Protein AF-A0AAD4NYD2-F1 (afdb_monomer)

Sequence (117 aa):
MKQFDLHVLSSYFIKVLIEKKYALPYRVLDALVAHFMKFYDDSRVMHVIWHQTLLAFAQRYKNELTKEDKADLNTLVERQRHALITPEILRELNNSRNRGEKDDDSMSIYILSSSPL

Mean predicted aligned error: 12.53 Å

Organism: Perilla frutescens var. hirtella (NCBI:txid608512)

Foldseek 3Di:
DPDPVVVVVVVVVVCVVVVDPDDPPVVVVVVVLVVLLVCQPPPDQDDPVNLVVLLVCLQVCLQVAAPVSLVSVLSSCVSNDDPPRSVSSNVSNVPYHHPPPDPPPDDPVPPPDDDDD

Structure (mmCIF, N/CA/C/O backbone):
data_AF-A0AAD4NYD2-F1
#
_entry.id   AF-A0AAD4NYD2-F1
#
loop_
_atom_site.group_PDB
_atom_site.id
_atom_site.type_symbol
_atom_site.label_atom_id
_atom_site.label_alt_id
_atom_site.label_comp_id
_atom_site.label_asym_id
_atom_site.label_entity_id
_atom_site.label_seq_id
_atom_site.pdbx_PDB_ins_code
_atom_site.Cartn_x
_atom_site.Cartn_y
_atom_site.Cartn_z
_atom_site.occupancy
_atom_site.B_iso_or_equiv
_atom_site.auth_seq_id
_atom_site.auth_comp_id
_atom_site.auth_asym_id
_atom_site.auth_atom_id
_atom_site.pdbx_PDB_model_num
ATOM 1 N N . MET A 1 1 ? 15.171 9.624 -22.694 1.00 44.81 1 MET A N 1
ATOM 2 C CA . MET A 1 1 ? 13.737 9.774 -23.029 1.00 44.81 1 MET A CA 1
ATOM 3 C C . MET A 1 1 ? 12.967 8.592 -22.437 1.00 44.81 1 MET A C 1
ATOM 5 O O . MET A 1 1 ? 12.866 7.577 -23.106 1.00 44.81 1 ME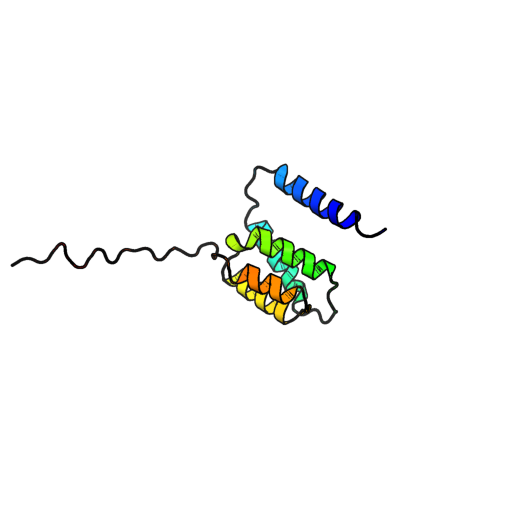T A O 1
ATOM 9 N N . LYS A 1 2 ? 12.595 8.670 -21.143 1.00 43.38 2 LYS A N 1
ATOM 10 C CA . LYS A 1 2 ? 11.709 7.737 -20.382 1.00 43.38 2 LYS A CA 1
ATOM 11 C C . LYS A 1 2 ? 11.602 8.078 -18.871 1.00 43.38 2 LYS A C 1
ATOM 13 O O . LYS A 1 2 ? 11.169 7.251 -18.084 1.00 43.38 2 LYS A O 1
ATOM 18 N N . GLN A 1 3 ? 12.008 9.285 -18.454 1.00 41.56 3 GLN A N 1
ATOM 19 C CA . GLN A 1 3 ? 12.011 9.709 -17.040 1.00 41.56 3 GLN A CA 1
ATOM 20 C C . GLN A 1 3 ? 10.943 10.782 -16.732 1.00 41.56 3 GLN A C 1
ATOM 22 O O . GLN A 1 3 ? 10.714 11.092 -15.570 1.00 41.56 3 GLN A O 1
ATOM 27 N N . PHE A 1 4 ? 10.289 11.360 -17.748 1.00 42.28 4 PHE A N 1
ATOM 28 C CA . PHE A 1 4 ? 9.450 12.557 -17.582 1.00 42.28 4 PHE A CA 1
ATOM 29 C C . PHE A 1 4 ? 7.954 12.267 -17.351 1.00 42.28 4 PHE A C 1
ATOM 31 O O . PHE A 1 4 ? 7.267 13.099 -16.768 1.00 42.28 4 PHE A O 1
ATOM 38 N N . ASP A 1 5 ? 7.450 11.081 -17.711 1.00 44.59 5 ASP A N 1
ATOM 39 C CA . ASP A 1 5 ? 6.007 10.782 -17.644 1.00 44.59 5 ASP A CA 1
ATOM 40 C C . ASP A 1 5 ? 5.524 10.251 -16.281 1.00 44.59 5 ASP A C 1
ATOM 42 O O . ASP A 1 5 ? 4.365 10.452 -15.915 1.00 44.59 5 ASP A O 1
ATOM 46 N N . LEU A 1 6 ? 6.405 9.658 -15.460 1.00 48.31 6 LEU A N 1
ATOM 47 C CA . LEU A 1 6 ? 6.054 9.251 -14.085 1.00 48.31 6 LEU A CA 1
ATOM 48 C C . LEU A 1 6 ? 5.801 10.469 -13.172 1.00 48.31 6 LEU A C 1
ATOM 50 O O . LEU A 1 6 ? 5.100 10.368 -12.167 1.00 48.31 6 LEU A O 1
ATOM 54 N N . HIS A 1 7 ? 6.329 11.638 -13.551 1.00 49.69 7 HIS A N 1
ATOM 55 C CA . HIS A 1 7 ? 6.111 12.901 -12.850 1.00 49.69 7 HIS A CA 1
ATOM 56 C C . HIS A 1 7 ? 4.702 13.468 -13.099 1.00 49.69 7 HIS A C 1
ATOM 58 O O . HIS A 1 7 ? 4.204 14.235 -12.279 1.00 49.69 7 HIS A O 1
ATOM 64 N N . VAL A 1 8 ? 4.028 13.068 -14.189 1.00 48.62 8 VAL A N 1
ATOM 65 C CA . VAL A 1 8 ? 2.702 13.583 -14.575 1.00 48.62 8 VAL A CA 1
ATOM 66 C C . VAL A 1 8 ? 1.583 12.899 -13.791 1.00 48.62 8 VAL A C 1
ATOM 68 O O . VAL A 1 8 ? 0.696 13.590 -13.309 1.00 48.62 8 VAL A O 1
ATOM 71 N N . LEU A 1 9 ? 1.647 11.581 -13.558 1.00 51.81 9 LEU A N 1
ATOM 72 C CA . LEU A 1 9 ? 0.705 10.889 -12.658 1.00 51.81 9 LEU A CA 1
ATOM 73 C C . LEU A 1 9 ? 0.943 11.260 -11.190 1.00 51.81 9 LEU A C 1
ATOM 75 O O . LEU A 1 9 ? -0.015 11.468 -10.448 1.00 51.81 9 LEU A O 1
ATOM 79 N N . SER A 1 10 ? 2.212 11.432 -10.802 1.00 54.06 10 SER A N 1
ATOM 80 C CA . SER A 1 10 ? 2.585 11.968 -9.490 1.00 54.06 10 SER A CA 1
ATOM 81 C C . SER A 1 10 ? 2.030 13.389 -9.307 1.00 54.06 10 SER A C 1
ATOM 83 O O . SER A 1 10 ? 1.395 13.682 -8.302 1.00 54.06 10 SER A O 1
ATOM 85 N N . SER A 1 11 ? 2.133 14.250 -10.326 1.00 49.69 11 SER A N 1
ATOM 86 C CA . SER A 1 11 ? 1.575 15.609 -10.316 1.00 49.69 11 SER A CA 1
ATOM 87 C C . SER A 1 11 ? 0.043 15.648 -10.391 1.00 49.69 11 SER A C 1
ATOM 89 O O . SER A 1 11 ? -0.556 16.475 -9.713 1.00 49.69 11 SER A O 1
ATOM 91 N N . TYR A 1 12 ? -0.613 14.755 -11.140 1.00 54.94 12 TYR A N 1
ATOM 92 C CA . TYR A 1 12 ? -2.076 14.713 -11.265 1.00 54.94 12 TYR A CA 1
ATOM 93 C C . TYR A 1 12 ? -2.737 14.181 -9.985 1.00 54.94 12 TYR A C 1
ATOM 95 O O . TYR A 1 12 ? -3.720 14.749 -9.517 1.00 54.94 12 TYR A O 1
ATOM 103 N N . PHE A 1 13 ? -2.149 13.158 -9.354 1.00 57.22 13 PHE A N 1
ATOM 104 C CA . PHE A 1 13 ? -2.590 12.649 -8.053 1.00 57.22 13 PHE A CA 1
ATOM 105 C C . PHE A 1 13 ? -2.321 13.668 -6.937 1.00 57.22 13 PHE A C 1
ATOM 107 O O . PHE A 1 13 ? -3.215 13.957 -6.148 1.00 57.22 13 PHE A O 1
ATOM 114 N N . ILE A 1 14 ? -1.145 14.310 -6.918 1.00 54.75 14 ILE A N 1
ATOM 115 C CA . ILE A 1 14 ? -0.832 15.397 -5.974 1.00 54.75 14 ILE A CA 1
ATOM 116 C C . ILE A 1 14 ? -1.754 16.607 -6.189 1.00 54.75 14 ILE A C 1
ATOM 118 O O . ILE A 1 14 ? -2.188 17.201 -5.210 1.00 54.75 14 ILE A O 1
ATOM 122 N N . LYS A 1 15 ? -2.129 16.949 -7.429 1.00 49.84 15 LYS A N 1
ATOM 123 C CA . LYS A 1 15 ? -3.101 18.015 -7.720 1.00 49.84 15 LYS A CA 1
ATOM 124 C C . LYS A 1 15 ? -4.492 17.680 -7.170 1.00 49.84 15 LYS A C 1
ATOM 126 O O . LYS A 1 15 ? -5.080 18.522 -6.505 1.00 49.84 15 LYS A O 1
ATOM 131 N N . VAL A 1 16 ? -4.969 16.444 -7.335 1.00 53.94 16 VAL A N 1
ATOM 132 C CA . VAL A 1 16 ? -6.239 15.969 -6.743 1.00 53.94 16 VAL A CA 1
ATOM 133 C C . VAL A 1 16 ? -6.189 15.959 -5.206 1.00 53.94 16 VAL A C 1
ATOM 135 O O . VAL A 1 16 ? -7.171 16.317 -4.555 1.00 53.94 16 VAL A O 1
ATOM 138 N N . LEU A 1 17 ? -5.043 15.596 -4.620 1.00 53.28 17 LEU A N 1
ATOM 139 C CA . LEU A 1 17 ? -4.814 15.592 -3.170 1.00 53.28 17 LEU A CA 1
ATOM 140 C C . LEU A 1 17 ? -4.656 16.995 -2.565 1.00 53.28 17 LEU A C 1
ATOM 142 O O . LEU A 1 17 ? -5.044 17.202 -1.419 1.00 53.28 17 LEU A O 1
ATOM 146 N N . ILE A 1 18 ? -4.083 17.949 -3.303 1.00 49.25 18 ILE A N 1
ATOM 147 C CA . ILE A 1 18 ? -3.876 19.334 -2.853 1.00 49.25 18 ILE A CA 1
ATOM 148 C C . ILE A 1 18 ? -5.133 20.191 -3.080 1.00 49.25 18 ILE A C 1
ATOM 150 O O . ILE A 1 18 ? -5.448 21.028 -2.236 1.00 49.25 18 ILE A O 1
ATOM 154 N N . GLU A 1 19 ? -5.898 19.975 -4.157 1.00 51.75 19 GLU A N 1
ATOM 155 C CA . GLU A 1 19 ? -7.142 20.719 -4.435 1.00 51.75 19 GLU A CA 1
ATOM 156 C C . GLU A 1 19 ? -8.289 20.367 -3.471 1.00 51.75 19 GLU A C 1
ATOM 158 O O . GLU A 1 19 ? -9.243 21.134 -3.319 1.00 51.75 19 GLU A O 1
ATOM 163 N N . LYS A 1 20 ? -8.203 19.237 -2.761 1.00 47.50 20 LYS A N 1
ATOM 164 C CA . LYS A 1 20 ? -9.195 18.824 -1.766 1.00 47.50 20 LYS A CA 1
ATOM 165 C C . LYS A 1 20 ? -8.628 18.964 -0.354 1.00 47.50 20 LYS A C 1
ATOM 167 O O . LYS A 1 20 ? -8.136 18.005 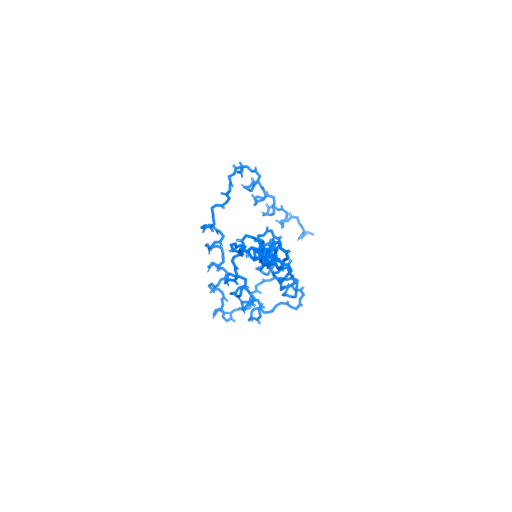0.228 1.00 47.50 20 LYS A O 1
ATOM 172 N N . LYS A 1 21 ? -8.851 20.123 0.275 1.00 44.25 21 LYS A N 1
ATOM 173 C CA . LYS A 1 21 ? -9.009 20.235 1.742 1.00 44.25 21 LYS A CA 1
ATOM 174 C C . LYS A 1 21 ? -10.233 19.428 2.230 1.00 44.25 21 LYS A C 1
ATOM 176 O O . LYS A 1 21 ? -11.145 19.971 2.843 1.00 44.25 21 LYS A O 1
ATOM 181 N N . TYR A 1 22 ? -10.283 18.135 1.940 1.00 49.09 22 TYR A N 1
ATOM 182 C CA . TYR A 1 22 ? -11.294 17.222 2.444 1.00 49.09 22 TYR A CA 1
ATOM 183 C C . TYR A 1 22 ? -10.582 15.939 2.826 1.00 49.09 22 TYR A C 1
ATOM 185 O O . TYR A 1 22 ? -9.862 15.368 2.010 1.00 49.09 22 TYR A O 1
ATOM 193 N N . ALA A 1 23 ? -10.775 15.512 4.073 1.00 52.06 23 ALA A N 1
ATOM 194 C CA . ALA A 1 23 ? -10.443 14.171 4.517 1.00 52.06 23 ALA A CA 1
ATOM 195 C C . ALA A 1 23 ? -10.882 13.182 3.429 1.00 52.06 23 ALA A C 1
ATOM 197 O O . ALA A 1 23 ? -12.079 13.083 3.147 1.00 52.06 23 ALA A O 1
ATOM 198 N N . LEU A 1 24 ? -9.924 12.520 2.769 1.00 55.59 24 LEU A N 1
ATOM 199 C CA . LEU A 1 24 ? -10.233 11.396 1.893 1.00 55.59 24 LEU A CA 1
ATOM 200 C C . LEU A 1 24 ? -11.085 10.441 2.729 1.00 55.59 24 LEU A C 1
ATOM 202 O O . LEU A 1 24 ? -1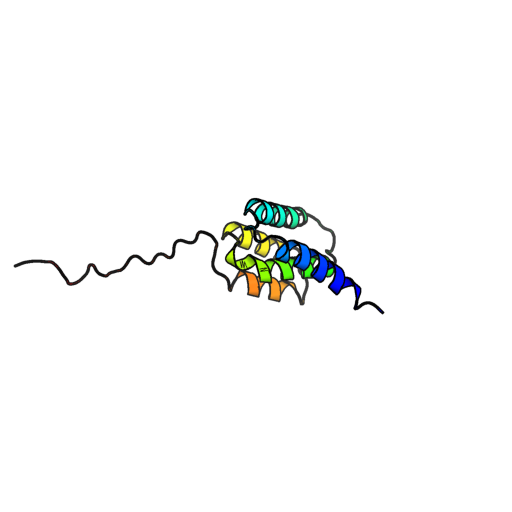0.607 9.980 3.768 1.00 55.59 24 LEU A O 1
ATOM 206 N N . PRO A 1 25 ? -12.352 10.197 2.355 1.00 67.25 25 PRO A N 1
ATOM 207 C CA . PRO A 1 25 ? -13.196 9.314 3.134 1.00 67.25 25 PRO A CA 1
ATOM 208 C C . PRO A 1 25 ? -12.503 7.960 3.212 1.00 67.25 25 PRO A C 1
ATOM 210 O O . PRO A 1 25 ? -12.049 7.471 2.179 1.00 67.25 25 PRO A O 1
ATOM 213 N N . TYR A 1 26 ? -12.450 7.345 4.394 1.00 71.56 26 TYR A N 1
ATOM 214 C CA . TYR A 1 26 ? -11.834 6.025 4.582 1.00 71.56 26 TYR A CA 1
ATOM 215 C C . TYR A 1 26 ? -12.299 5.001 3.534 1.00 71.56 26 TYR A C 1
ATOM 217 O O . TYR A 1 26 ? -11.494 4.241 3.022 1.00 71.56 26 TYR A O 1
ATOM 225 N N . ARG A 1 27 ? -13.542 5.142 3.055 1.00 72.00 27 ARG A N 1
ATOM 226 C CA . ARG A 1 27 ? -14.111 4.394 1.922 1.00 72.00 27 ARG A CA 1
ATOM 227 C C . ARG A 1 27 ? -13.232 4.343 0.665 1.00 72.00 27 ARG A C 1
ATOM 229 O O . ARG A 1 27 ? -13.286 3.365 -0.069 1.00 72.00 27 ARG A O 1
ATOM 236 N N . VAL A 1 28 ? -12.476 5.400 0.367 1.00 78.44 28 VAL A N 1
ATOM 237 C CA . VAL A 1 28 ? -11.566 5.442 -0.788 1.00 78.44 28 VAL A CA 1
ATOM 238 C C . VAL A 1 28 ? -10.313 4.613 -0.514 1.00 78.44 28 VAL A C 1
ATOM 240 O O . VAL A 1 28 ? -9.853 3.917 -1.413 1.00 78.44 28 VAL A O 1
ATOM 243 N N . LEU A 1 29 ? -9.782 4.649 0.712 1.00 80.94 29 LEU A N 1
ATOM 244 C CA . LEU A 1 29 ? -8.664 3.794 1.116 1.00 80.94 29 LEU A CA 1
ATOM 245 C C . LEU A 1 29 ? -9.081 2.325 1.098 1.00 80.94 29 LEU A C 1
ATOM 247 O O . LEU A 1 29 ? -8.399 1.526 0.465 1.00 80.94 29 LEU A O 1
ATOM 251 N N . ASP A 1 30 ? -10.246 2.008 1.663 1.00 82.69 30 ASP A N 1
ATOM 252 C CA . ASP A 1 30 ? -10.811 0.656 1.662 1.00 82.69 30 ASP A CA 1
ATOM 253 C C . ASP A 1 30 ? -10.972 0.136 0.218 1.00 82.69 30 ASP A C 1
ATOM 255 O O . ASP A 1 30 ? -10.583 -0.985 -0.110 1.00 82.69 30 ASP A O 1
ATOM 259 N N . ALA A 1 31 ? -11.476 0.978 -0.695 1.00 83.06 31 ALA A N 1
ATOM 260 C CA . ALA A 1 31 ? -11.612 0.630 -2.110 1.00 83.06 31 ALA A CA 1
ATOM 261 C C . ALA A 1 31 ? -10.261 0.408 -2.813 1.00 83.06 31 ALA A C 1
ATOM 263 O O . ALA A 1 31 ? -10.170 -0.440 -3.704 1.00 83.06 31 ALA A O 1
ATOM 264 N N . LEU A 1 32 ? -9.216 1.149 -2.432 1.00 83.56 32 LEU A N 1
ATOM 265 C CA . LEU A 1 32 ? -7.864 0.969 -2.965 1.00 83.56 32 LEU A CA 1
ATOM 266 C C . LEU A 1 32 ? -7.223 -0.322 -2.448 1.00 83.56 32 LEU A C 1
ATOM 268 O O . LEU A 1 32 ? -6.665 -1.069 -3.249 1.00 83.56 32 LEU A O 1
ATOM 272 N N . VAL A 1 33 ? -7.351 -0.632 -1.154 1.00 88.31 33 VAL A N 1
ATOM 273 C CA . VAL A 1 33 ? -6.884 -1.909 -0.584 1.00 88.31 33 VAL A CA 1
ATOM 274 C C . VAL A 1 33 ? -7.597 -3.073 -1.270 1.00 88.31 33 VAL A C 1
ATOM 276 O O . VAL A 1 33 ? -6.941 -3.968 -1.804 1.00 88.31 33 VAL A O 1
ATOM 279 N N . ALA A 1 34 ? -8.926 -3.004 -1.392 1.00 86.31 34 ALA A N 1
ATOM 280 C CA . ALA A 1 34 ? -9.712 -4.000 -2.116 1.00 86.31 34 ALA A CA 1
ATOM 281 C C . ALA A 1 34 ? -9.298 -4.118 -3.593 1.00 86.31 34 ALA A C 1
ATOM 283 O O . ALA A 1 34 ? -9.313 -5.211 -4.160 1.00 86.31 34 ALA A O 1
ATOM 284 N N . HIS A 1 35 ? -8.915 -3.013 -4.241 1.00 87.88 35 HIS A N 1
ATOM 285 C CA . HIS A 1 35 ? -8.396 -3.041 -5.607 1.00 87.88 35 HIS A CA 1
ATOM 286 C C . HIS A 1 35 ? -7.069 -3.800 -5.698 1.00 87.88 35 HIS A C 1
ATOM 288 O O . HIS A 1 35 ? -6.925 -4.641 -6.582 1.00 87.88 35 HIS A O 1
ATOM 294 N N . PHE A 1 36 ? -6.128 -3.552 -4.784 1.00 87.62 36 PHE A N 1
ATOM 295 C CA . PHE A 1 36 ? -4.864 -4.286 -4.739 1.00 87.62 36 PHE A CA 1
ATOM 296 C C . PHE A 1 36 ? -5.076 -5.776 -4.432 1.00 87.62 36 PHE A C 1
ATOM 298 O O . PHE A 1 36 ? -4.468 -6.617 -5.093 1.00 87.62 36 PHE A O 1
ATOM 305 N N . MET A 1 37 ? -5.995 -6.114 -3.521 1.00 88.88 37 MET A N 1
ATOM 306 C CA . MET A 1 37 ? -6.303 -7.506 -3.163 1.00 88.88 37 MET A CA 1
ATOM 307 C C . MET A 1 37 ? -6.866 -8.342 -4.313 1.00 88.88 37 MET A C 1
ATOM 309 O O . MET A 1 37 ? -6.663 -9.552 -4.339 1.00 88.88 37 MET A O 1
ATOM 313 N N . LYS A 1 38 ? -7.496 -7.734 -5.326 1.00 87.62 38 LYS A N 1
ATOM 314 C CA . LYS A 1 38 ? -7.938 -8.472 -6.529 1.00 87.62 38 LYS A CA 1
ATOM 315 C C . LYS A 1 38 ? -6.788 -9.141 -7.283 1.00 87.62 38 LYS A C 1
ATOM 317 O O . LYS A 1 38 ? -7.025 -10.095 -8.015 1.00 87.62 38 LYS A O 1
ATOM 322 N N . PHE A 1 39 ? -5.564 -8.649 -7.107 1.00 85.50 39 PHE A N 1
ATOM 323 C CA . PHE A 1 39 ? -4.365 -9.213 -7.724 1.00 85.50 39 PHE A CA 1
ATOM 324 C C . PHE A 1 39 ? -3.691 -10.284 -6.855 1.00 85.50 39 PHE A C 1
ATOM 326 O O . PHE A 1 39 ? -2.645 -10.804 -7.238 1.00 85.50 39 PHE A O 1
ATOM 333 N N . TYR A 1 40 ? -4.277 -10.639 -5.706 1.00 85.00 40 TYR A N 1
ATOM 334 C CA . TYR A 1 40 ? -3.757 -11.692 -4.837 1.00 85.00 40 TYR A CA 1
ATOM 335 C C . TYR A 1 40 ? -3.734 -13.048 -5.551 1.00 85.00 40 TYR A C 1
ATOM 337 O O . TYR A 1 40 ? -2.686 -13.684 -5.610 1.00 85.00 40 TYR A O 1
ATOM 345 N N . ASP A 1 41 ? -4.852 -13.458 -6.157 1.00 81.19 41 ASP A N 1
ATOM 346 C CA . ASP A 1 41 ? -4.970 -14.733 -6.885 1.00 81.19 41 ASP A CA 1
ATOM 347 C C . ASP A 1 41 ? -4.538 -14.673 -8.354 1.00 81.19 41 ASP A C 1
ATOM 349 O O . ASP A 1 41 ? -4.588 -15.677 -9.065 1.00 81.19 41 ASP A O 1
ATOM 353 N N . ASP A 1 42 ? -4.082 -13.512 -8.820 1.00 80.19 42 ASP A N 1
ATOM 354 C CA . ASP A 1 42 ? -3.649 -13.345 -10.199 1.00 80.19 42 ASP A CA 1
ATOM 355 C C . ASP A 1 42 ? -2.271 -13.989 -10.414 1.00 80.19 42 ASP A C 1
ATOM 357 O O . ASP A 1 42 ? -1.272 -13.589 -9.820 1.00 80.19 42 ASP A O 1
ATOM 361 N N . SER A 1 43 ? -2.197 -15.003 -11.277 1.00 71.94 43 SER A N 1
ATOM 362 C CA . SER A 1 43 ? -0.949 -15.716 -11.574 1.00 71.94 43 SER A CA 1
ATOM 363 C C . SER A 1 43 ? -0.016 -14.952 -12.520 1.00 71.94 43 SER A C 1
ATOM 365 O O . SER A 1 43 ? 1.054 -15.454 -12.870 1.00 71.94 43 SER A O 1
ATOM 367 N N . ARG A 1 44 ? -0.422 -13.773 -13.005 1.00 80.31 44 ARG A N 1
ATOM 368 C CA . ARG A 1 44 ? 0.397 -12.949 -13.897 1.00 80.31 44 ARG A CA 1
ATOM 369 C C . ARG A 1 44 ? 1.502 -12.250 -13.112 1.00 80.31 44 ARG A C 1
ATOM 371 O O . ARG A 1 44 ? 1.282 -11.749 -12.015 1.00 80.31 44 ARG A O 1
ATOM 378 N N . VAL A 1 45 ? 2.682 -12.149 -13.722 1.00 73.94 45 VAL A N 1
ATOM 379 C CA . VAL A 1 45 ? 3.782 -11.342 -13.180 1.00 73.94 45 VAL A CA 1
ATOM 380 C C . VAL A 1 45 ? 3.364 -9.873 -13.202 1.00 73.94 45 VAL A C 1
ATOM 382 O O . VAL A 1 45 ? 3.158 -9.300 -14.274 1.00 73.94 45 VAL A O 1
ATOM 385 N N . MET A 1 46 ? 3.235 -9.262 -12.025 1.00 80.25 46 MET A N 1
ATOM 386 C CA . MET A 1 46 ? 2.901 -7.844 -11.920 1.00 80.25 46 MET A CA 1
ATOM 387 C C . MET A 1 46 ? 4.047 -6.970 -12.439 1.00 80.25 46 MET A C 1
ATOM 389 O O . MET A 1 46 ? 5.228 -7.196 -12.172 1.00 80.25 46 MET A O 1
ATOM 393 N N . HIS A 1 47 ? 3.698 -5.943 -13.212 1.00 81.06 47 HIS A N 1
ATOM 394 C CA . HIS A 1 47 ? 4.682 -5.002 -13.737 1.00 81.06 47 HIS A CA 1
ATOM 395 C C . HIS A 1 47 ? 5.279 -4.144 -12.612 1.00 81.06 47 HIS A C 1
ATOM 397 O O . HIS A 1 47 ? 4.597 -3.789 -11.653 1.00 81.06 47 HIS A O 1
ATOM 403 N N . VAL A 1 48 ? 6.532 -3.709 -12.779 1.00 80.81 48 VAL A N 1
ATOM 404 C CA . VAL A 1 48 ? 7.264 -2.845 -11.825 1.00 80.81 48 VAL A CA 1
ATOM 405 C C . VAL A 1 48 ? 6.447 -1.624 -11.376 1.00 80.81 48 VAL A C 1
ATOM 407 O O . VAL A 1 48 ? 6.471 -1.258 -10.203 1.00 80.81 48 VAL A O 1
ATOM 410 N N . ILE A 1 49 ? 5.677 -1.026 -12.289 1.00 81.19 49 ILE A N 1
ATOM 411 C CA . ILE A 1 49 ? 4.832 0.149 -12.025 1.00 81.19 49 ILE A CA 1
ATOM 412 C C . ILE A 1 49 ? 3.759 -0.146 -10.966 1.00 81.19 49 ILE A C 1
ATOM 414 O O . ILE A 1 49 ? 3.456 0.717 -10.144 1.00 81.19 49 ILE A O 1
ATOM 418 N N . TRP A 1 50 ? 3.208 -1.361 -10.942 1.00 86.75 50 TRP A N 1
ATOM 419 C CA . TRP A 1 50 ? 2.215 -1.758 -9.945 1.00 86.75 50 TRP A CA 1
ATOM 420 C C . TRP A 1 50 ? 2.830 -1.756 -8.539 1.00 86.75 50 TRP A C 1
ATOM 422 O O . TRP A 1 50 ? 2.292 -1.125 -7.630 1.00 86.75 50 TRP A O 1
ATOM 432 N N . HIS A 1 51 ? 4.026 -2.338 -8.386 1.00 84.62 51 HIS A N 1
ATOM 433 C CA . HIS A 1 51 ? 4.757 -2.333 -7.114 1.00 84.62 51 HIS A CA 1
ATOM 434 C C . HIS A 1 51 ? 5.151 -0.919 -6.671 1.00 84.62 51 HIS A C 1
ATOM 436 O O . HIS A 1 51 ? 5.039 -0.590 -5.494 1.00 84.62 51 HIS A O 1
ATOM 442 N N . GLN A 1 52 ? 5.583 -0.061 -7.600 1.00 81.25 52 GLN A N 1
ATOM 443 C CA . GLN A 1 52 ? 5.895 1.342 -7.299 1.00 81.25 52 GLN A CA 1
ATOM 444 C C . GLN A 1 52 ?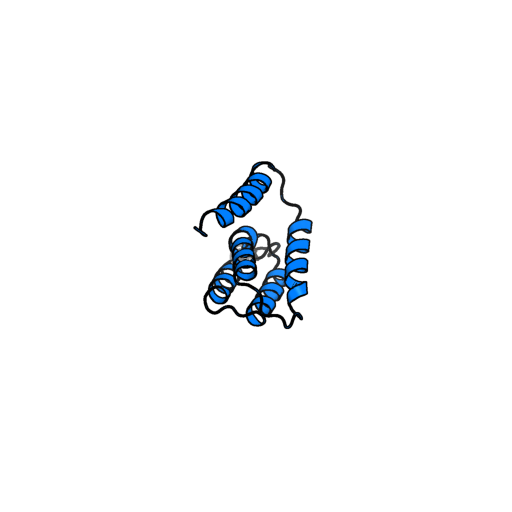 4.658 2.117 -6.832 1.00 81.25 52 GLN A C 1
ATOM 446 O O . GLN A 1 52 ? 4.745 2.920 -5.904 1.00 81.25 52 GLN A O 1
ATOM 451 N N . THR A 1 53 ? 3.502 1.847 -7.442 1.00 83.38 53 THR A N 1
ATOM 452 C CA . THR A 1 53 ? 2.221 2.449 -7.047 1.00 83.38 53 THR A CA 1
ATOM 453 C C . THR A 1 53 ? 1.833 2.021 -5.633 1.00 83.38 53 THR A C 1
ATOM 455 O O . THR A 1 53 ? 1.468 2.861 -4.812 1.00 83.38 53 THR A O 1
ATOM 458 N N . LEU A 1 54 ? 1.977 0.730 -5.321 1.00 86.44 54 LEU A N 1
ATOM 459 C CA . LEU A 1 54 ? 1.704 0.198 -3.989 1.00 86.44 54 LEU A CA 1
ATOM 460 C C . LEU A 1 54 ? 2.676 0.742 -2.930 1.00 86.44 54 LEU A C 1
ATOM 462 O O . LEU A 1 54 ? 2.257 1.077 -1.825 1.00 86.44 54 LEU A O 1
ATOM 466 N N . LEU A 1 55 ? 3.957 0.905 -3.273 1.00 86.25 55 LEU A N 1
ATOM 467 C CA . LEU A 1 55 ? 4.936 1.544 -2.393 1.00 86.25 55 LEU A CA 1
ATOM 468 C C . LEU A 1 55 ? 4.562 2.997 -2.087 1.00 86.25 55 LEU A C 1
ATOM 470 O O . LEU A 1 55 ? 4.561 3.386 -0.922 1.00 86.25 55 LEU A O 1
ATOM 474 N N . ALA A 1 56 ? 4.198 3.787 -3.098 1.00 81.75 56 ALA A N 1
ATOM 475 C CA . ALA A 1 56 ? 3.762 5.168 -2.892 1.00 81.75 56 ALA A CA 1
ATOM 476 C C . ALA A 1 56 ? 2.494 5.245 -2.020 1.00 81.75 56 ALA A C 1
ATOM 478 O O . ALA A 1 56 ? 2.383 6.114 -1.152 1.00 81.75 56 ALA A O 1
ATOM 479 N N . PHE A 1 57 ? 1.559 4.307 -2.210 1.00 83.50 57 PHE A N 1
ATOM 480 C CA . PHE A 1 57 ? 0.371 4.171 -1.369 1.00 83.50 57 PHE A CA 1
ATOM 481 C C . PHE A 1 57 ? 0.739 3.879 0.093 1.00 83.50 57 PHE A C 1
ATOM 483 O O . PHE A 1 57 ? 0.304 4.610 0.983 1.00 83.50 57 PHE A O 1
ATOM 490 N N . ALA A 1 58 ? 1.590 2.877 0.341 1.00 87.06 58 ALA A N 1
ATOM 491 C CA . ALA A 1 58 ? 2.056 2.531 1.682 1.00 87.06 58 ALA A CA 1
ATOM 492 C C . ALA A 1 58 ? 2.790 3.711 2.341 1.00 87.06 58 ALA A C 1
ATOM 494 O O . ALA A 1 58 ? 2.444 4.112 3.447 1.00 87.06 58 ALA A O 1
ATOM 495 N N . GLN A 1 59 ? 3.727 4.355 1.642 1.00 82.44 59 GLN A N 1
ATOM 496 C CA . GLN A 1 59 ? 4.457 5.520 2.159 1.00 82.44 59 GLN A CA 1
ATOM 497 C C . GLN A 1 59 ? 3.527 6.664 2.586 1.00 82.44 59 GLN A C 1
ATOM 499 O O . GLN A 1 59 ? 3.805 7.349 3.5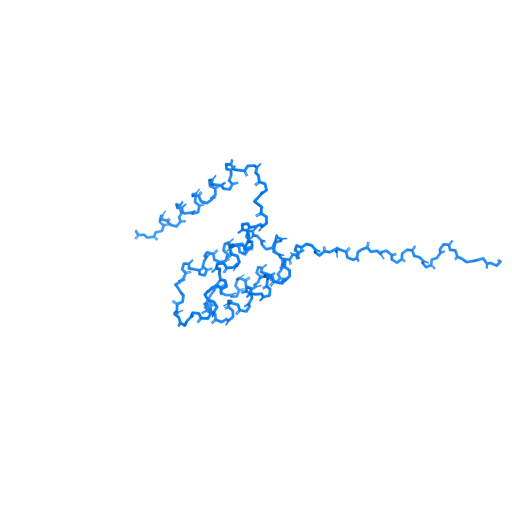74 1.00 82.44 59 GLN A O 1
ATOM 504 N N . ARG A 1 60 ? 2.422 6.880 1.859 1.00 78.00 60 ARG A N 1
ATOM 505 C CA . ARG A 1 60 ? 1.511 8.005 2.100 1.00 78.00 60 ARG A CA 1
ATOM 506 C C . ARG A 1 60 ? 0.414 7.708 3.119 1.00 78.00 60 ARG A C 1
ATOM 508 O O . ARG A 1 60 ? 0.063 8.609 3.878 1.00 78.00 60 ARG A O 1
ATOM 515 N N . TYR A 1 61 ? -0.121 6.489 3.129 1.00 82.19 61 TYR A N 1
ATOM 516 C CA . TYR A 1 61 ? -1.335 6.141 3.875 1.00 82.19 61 TYR A CA 1
ATOM 517 C C . TYR A 1 61 ? -1.127 5.098 4.974 1.00 82.19 61 TYR A C 1
ATOM 519 O O . TYR A 1 61 ? -2.089 4.765 5.650 1.00 82.19 61 TYR A O 1
ATOM 527 N N . LYS A 1 62 ? 0.100 4.627 5.229 1.00 83.50 62 LYS A N 1
ATOM 528 C CA . LYS A 1 62 ? 0.406 3.620 6.267 1.00 83.50 62 LYS A CA 1
ATOM 529 C C . LYS A 1 62 ? -0.235 3.851 7.644 1.00 83.50 62 LYS A C 1
ATOM 531 O O . LYS A 1 62 ? -0.617 2.886 8.292 1.00 83.50 62 LYS A O 1
ATOM 536 N N . ASN A 1 63 ? -0.384 5.101 8.084 1.00 84.00 63 ASN A N 1
ATOM 537 C CA . ASN A 1 63 ? -0.988 5.430 9.385 1.00 84.00 63 ASN A CA 1
ATOM 538 C C . ASN A 1 63 ? -2.528 5.456 9.361 1.00 84.00 63 ASN A C 1
ATOM 540 O O . ASN A 1 63 ? -3.165 5.429 10.408 1.00 84.00 63 ASN A O 1
ATOM 544 N N . GLU A 1 64 ? -3.118 5.505 8.168 1.00 84.25 64 GLU A N 1
ATOM 545 C CA . GLU A 1 64 ? -4.565 5.521 7.940 1.00 84.25 64 GLU A CA 1
ATOM 546 C C . GLU A 1 64 ? -5.114 4.113 7.642 1.00 84.25 64 GLU A C 1
ATOM 548 O O . GLU A 1 64 ? -6.321 3.944 7.493 1.00 84.25 64 GLU A O 1
ATOM 553 N N . LEU A 1 65 ? -4.242 3.103 7.560 1.00 86.62 65 LEU A N 1
ATOM 554 C CA . LEU A 1 65 ? -4.607 1.705 7.336 1.00 86.62 65 LEU A CA 1
ATOM 555 C C . LEU A 1 65 ? -4.914 1.001 8.654 1.00 86.62 65 LEU A C 1
ATOM 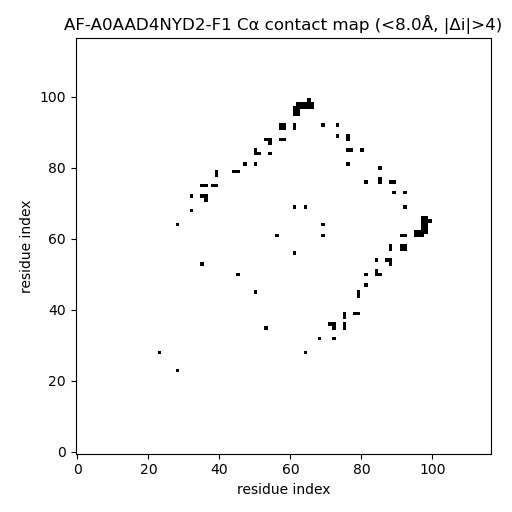557 O O . LEU A 1 65 ? -4.203 1.179 9.652 1.00 86.62 65 LEU A O 1
ATOM 561 N N . THR A 1 66 ? -5.952 0.169 8.653 1.00 89.75 66 THR A N 1
ATOM 562 C CA . THR A 1 66 ? -6.236 -0.714 9.785 1.00 89.75 66 THR A CA 1
ATOM 563 C C . THR A 1 66 ? -5.187 -1.825 9.870 1.00 89.75 66 THR A C 1
ATOM 565 O O . THR A 1 66 ? -4.415 -2.066 8.939 1.00 89.75 66 THR A O 1
ATOM 568 N N . LYS A 1 67 ? -5.143 -2.525 11.007 1.00 89.25 67 LYS A N 1
ATOM 569 C CA . LYS A 1 67 ? -4.259 -3.687 11.175 1.00 89.25 67 LYS A CA 1
ATOM 570 C C . LYS A 1 67 ? -4.557 -4.787 10.146 1.00 89.25 67 LYS A C 1
ATOM 572 O O . LYS A 1 67 ? -3.633 -5.448 9.683 1.00 89.25 67 LYS A O 1
ATOM 577 N N . GLU A 1 68 ? -5.830 -4.953 9.798 1.00 90.00 68 GLU A N 1
ATOM 578 C CA . GLU A 1 68 ? -6.310 -5.946 8.834 1.00 90.00 68 GLU A CA 1
ATOM 579 C C . GLU A 1 68 ? -5.848 -5.588 7.415 1.00 90.00 68 GLU A C 1
ATOM 581 O O . GLU A 1 68 ? -5.183 -6.398 6.777 1.00 90.00 68 GLU A O 1
ATOM 586 N N . ASP A 1 69 ? -6.011 -4.325 6.997 1.00 90.38 69 ASP A N 1
ATOM 587 C CA . ASP A 1 69 ? -5.520 -3.846 5.694 1.00 90.38 69 ASP A CA 1
ATOM 588 C C . ASP A 1 69 ? -4.012 -4.080 5.519 1.00 90.38 69 ASP A C 1
ATOM 590 O O . ASP A 1 69 ? -3.540 -4.462 4.448 1.00 90.38 69 ASP A O 1
ATOM 594 N N . LYS A 1 70 ? -3.220 -3.837 6.573 1.00 92.12 70 LYS A N 1
ATOM 595 C CA . LYS A 1 70 ? -1.767 -4.058 6.529 1.00 92.12 70 LYS A CA 1
ATOM 596 C C . LYS A 1 70 ? -1.415 -5.536 6.443 1.00 92.12 70 LYS A C 1
ATOM 598 O O . LYS A 1 70 ? -0.470 -5.879 5.736 1.00 92.12 70 LYS A O 1
ATOM 603 N N . ALA A 1 71 ? -2.141 -6.394 7.158 1.00 92.25 71 ALA A N 1
ATOM 604 C CA . ALA A 1 71 ? -1.950 -7.837 7.080 1.00 92.25 71 ALA A CA 1
ATOM 605 C C . ALA A 1 71 ? -2.239 -8.338 5.658 1.00 92.25 71 ALA A C 1
ATOM 607 O O . ALA A 1 71 ? -1.394 -9.012 5.067 1.00 92.25 71 ALA A O 1
ATOM 608 N N . ASP A 1 72 ? -3.354 -7.908 5.074 1.00 92.19 72 ASP A N 1
ATOM 609 C CA . ASP A 1 72 ? -3.733 -8.233 3.702 1.00 92.19 72 ASP A CA 1
ATOM 610 C C . ASP A 1 72 ? -2.652 -7.775 2.712 1.00 92.19 72 ASP A C 1
ATOM 612 O O . ASP A 1 72 ? -2.132 -8.573 1.926 1.00 92.19 72 ASP A O 1
ATOM 616 N N . LEU A 1 73 ? -2.222 -6.509 2.791 1.00 91.81 73 LEU A N 1
ATOM 617 C CA . LEU A 1 73 ? -1.168 -5.962 1.928 1.00 91.81 73 LEU A CA 1
ATOM 618 C C . LEU A 1 73 ? 0.171 -6.690 2.084 1.00 91.81 73 LEU A C 1
ATOM 620 O O . LEU A 1 73 ? 0.842 -6.921 1.077 1.00 91.81 73 LEU A O 1
ATOM 624 N N . ASN A 1 74 ? 0.548 -7.082 3.305 1.00 92.44 74 ASN A N 1
ATOM 625 C CA . ASN A 1 74 ? 1.751 -7.875 3.554 1.00 92.44 74 ASN A CA 1
ATOM 626 C C . ASN A 1 74 ? 1.674 -9.229 2.832 1.00 92.44 74 ASN A C 1
ATOM 628 O O . ASN A 1 74 ? 2.588 -9.570 2.079 1.00 92.44 74 ASN A O 1
ATOM 632 N N . THR A 1 75 ? 0.563 -9.961 2.969 1.00 92.62 75 THR A N 1
ATOM 633 C CA . THR A 1 75 ? 0.398 -11.251 2.272 1.00 92.62 75 THR A CA 1
ATOM 634 C C . THR A 1 75 ? 0.401 -11.093 0.749 1.00 92.62 75 THR A C 1
ATOM 636 O O . THR A 1 75 ? 0.975 -11.919 0.034 1.00 92.62 75 THR A O 1
ATOM 639 N N . LEU A 1 76 ? -0.173 -10.002 0.232 1.00 91.44 76 LEU A N 1
ATOM 640 C CA . LEU A 1 76 ? -0.185 -9.693 -1.195 1.00 91.44 76 LEU A CA 1
ATOM 641 C C . LEU A 1 76 ? 1.222 -9.466 -1.754 1.00 91.44 76 LEU A C 1
ATOM 643 O O . LEU A 1 76 ? 1.558 -10.036 -2.793 1.00 91.44 76 LEU A O 1
ATOM 647 N N . VAL A 1 77 ? 2.059 -8.662 -1.092 1.00 90.81 77 VAL A N 1
ATOM 648 C CA . VAL A 1 77 ? 3.421 -8.379 -1.587 1.00 90.81 77 VAL A CA 1
ATOM 649 C C . VAL A 1 77 ? 4.394 -9.532 -1.367 1.00 90.81 77 VAL A C 1
ATOM 651 O O . VAL A 1 77 ? 5.401 -9.623 -2.073 1.00 90.81 77 VAL A O 1
ATOM 654 N N . GLU A 1 78 ? 4.103 -10.418 -0.416 1.00 88.94 78 GLU A N 1
ATOM 655 C CA .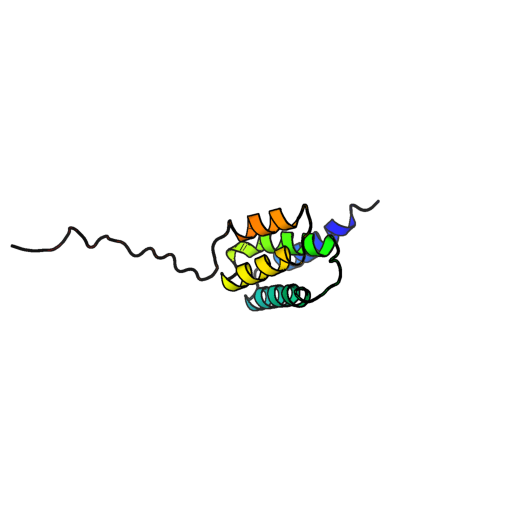 GLU A 1 78 ? 4.821 -11.681 -0.237 1.00 88.94 78 GLU A CA 1
ATOM 656 C C . GLU A 1 78 ? 4.471 -12.712 -1.307 1.00 88.94 78 GLU A C 1
ATOM 658 O O . GLU A 1 78 ? 5.323 -13.527 -1.665 1.00 88.94 78 GLU A O 1
ATOM 663 N N . ARG A 1 79 ? 3.255 -12.666 -1.859 1.00 88.06 79 ARG A N 1
ATOM 664 C CA . ARG A 1 79 ? 2.868 -13.494 -3.004 1.00 88.06 79 ARG A CA 1
ATOM 665 C C . ARG A 1 79 ? 3.387 -12.909 -4.318 1.00 88.06 79 ARG A C 1
ATOM 667 O O . ARG A 1 79 ? 4.027 -13.610 -5.097 1.00 88.06 79 ARG A O 1
ATOM 674 N N . GLN A 1 80 ? 3.179 -11.612 -4.536 1.00 85.19 80 GLN A N 1
ATOM 675 C CA . GLN A 1 80 ? 3.656 -10.862 -5.702 1.00 85.19 80 GLN A CA 1
ATOM 676 C C . GLN A 1 80 ? 5.009 -10.204 -5.388 1.00 85.19 80 GLN A C 1
ATOM 678 O O . GLN A 1 80 ? 5.097 -8.999 -5.141 1.00 85.19 80 GLN A O 1
ATOM 683 N N . ARG A 1 81 ? 6.085 -11.002 -5.349 1.00 83.75 81 ARG A N 1
ATOM 684 C CA . ARG A 1 81 ? 7.406 -10.519 -4.907 1.00 83.75 81 ARG A CA 1
ATOM 685 C C . ARG A 1 81 ? 8.166 -9.793 -6.012 1.00 83.75 81 ARG A C 1
ATOM 687 O O . ARG A 1 81 ? 8.448 -10.356 -7.065 1.00 83.75 81 ARG A O 1
ATOM 694 N N . HIS A 1 82 ? 8.629 -8.589 -5.694 1.00 86.62 82 HIS A N 1
ATOM 695 C CA . HIS A 1 82 ? 9.619 -7.848 -6.463 1.00 86.62 82 HIS A CA 1
ATOM 696 C C . HIS A 1 82 ? 10.872 -7.605 -5.612 1.00 86.62 82 HIS A C 1
ATOM 698 O O . HIS A 1 82 ? 10.798 -6.948 -4.572 1.00 86.62 82 HIS A O 1
ATOM 704 N N . ALA A 1 83 ? 12.034 -8.078 -6.078 1.00 83.81 83 ALA A N 1
ATOM 705 C CA . ALA A 1 83 ? 13.274 -8.173 -5.293 1.00 83.81 83 ALA A CA 1
ATOM 706 C C . ALA A 1 83 ? 13.687 -6.880 -4.561 1.00 83.81 83 ALA A C 1
ATOM 708 O O . ALA A 1 83 ? 14.152 -6.942 -3.429 1.00 83.81 83 ALA A O 1
ATOM 709 N N . LEU A 1 84 ? 13.494 -5.718 -5.193 1.00 83.94 84 LEU A N 1
ATOM 710 C CA . LEU A 1 84 ? 13.911 -4.422 -4.640 1.00 83.94 84 LEU A CA 1
ATOM 711 C C . LEU A 1 84 ? 12.782 -3.615 -3.985 1.00 83.94 84 LEU A C 1
ATOM 713 O O . LEU A 1 84 ? 13.064 -2.716 -3.207 1.00 83.94 84 LEU A O 1
ATOM 717 N N . ILE A 1 85 ? 11.515 -3.891 -4.316 1.00 84.94 85 ILE A N 1
ATOM 718 C CA . ILE A 1 85 ? 10.389 -3.016 -3.927 1.00 84.94 85 ILE A CA 1
ATOM 719 C C . ILE A 1 85 ? 9.582 -3.636 -2.787 1.00 84.94 85 ILE A C 1
ATOM 721 O O . ILE A 1 85 ? 9.212 -2.934 -1.853 1.00 84.94 85 ILE A O 1
ATOM 725 N N . THR A 1 86 ? 9.357 -4.953 -2.816 1.00 88.81 86 THR A N 1
ATOM 726 C CA . THR A 1 86 ? 8.700 -5.678 -1.721 1.00 88.81 86 THR A CA 1
ATOM 727 C C . THR A 1 86 ? 9.321 -5.397 -0.345 1.00 88.81 86 THR A C 1
ATOM 729 O O . THR A 1 86 ? 8.549 -5.077 0.557 1.00 88.81 86 THR A O 1
ATOM 732 N N . PRO A 1 87 ? 10.658 -5.448 -0.134 1.00 90.88 87 PRO A N 1
ATOM 733 C CA . PRO A 1 87 ? 11.227 -5.148 1.184 1.00 90.88 87 PRO A CA 1
ATOM 734 C C . PRO A 1 87 ? 10.936 -3.716 1.651 1.00 90.88 87 PRO A C 1
ATOM 736 O O . PRO A 1 87 ? 10.674 -3.508 2.832 1.00 90.88 87 PRO A O 1
ATOM 739 N N . GLU A 1 88 ? 10.905 -2.744 0.737 1.00 89.62 88 GLU A N 1
ATOM 740 C CA . GLU A 1 88 ? 10.564 -1.359 1.069 1.00 89.62 88 GLU A CA 1
ATOM 741 C C . GLU A 1 88 ? 9.090 -1.212 1.459 1.00 89.62 88 GLU A C 1
ATOM 743 O O . GLU A 1 88 ? 8.785 -0.525 2.431 1.00 89.62 88 GLU A O 1
ATOM 748 N N . ILE A 1 89 ? 8.175 -1.897 0.762 1.00 89.44 89 ILE A N 1
ATOM 749 C CA . ILE A 1 89 ? 6.748 -1.884 1.115 1.00 89.44 89 ILE A CA 1
ATOM 750 C C . ILE A 1 89 ? 6.545 -2.480 2.513 1.00 89.44 89 ILE A C 1
ATOM 752 O O . ILE A 1 89 ? 5.919 -1.846 3.361 1.00 89.44 89 ILE A O 1
ATOM 756 N N . LEU A 1 90 ? 7.120 -3.659 2.774 1.00 91.06 90 LEU A N 1
ATOM 757 C CA . LEU A 1 90 ? 7.036 -4.321 4.079 1.00 91.06 90 LEU A CA 1
ATOM 758 C C . LEU A 1 90 ? 7.617 -3.438 5.191 1.00 91.06 90 LEU A C 1
ATOM 760 O O . LEU A 1 90 ? 7.020 -3.304 6.259 1.00 91.06 90 LEU A O 1
ATOM 764 N N . ARG A 1 91 ? 8.760 -2.786 4.936 1.00 90.75 91 ARG A N 1
ATOM 765 C CA . ARG A 1 91 ? 9.384 -1.849 5.880 1.00 90.75 91 ARG A CA 1
ATOM 766 C C . ARG A 1 91 ? 8.451 -0.688 6.213 1.00 90.75 91 ARG A C 1
ATOM 768 O O . ARG A 1 91 ? 8.355 -0.314 7.379 1.00 90.75 91 ARG A O 1
ATOM 775 N N . GLU A 1 92 ? 7.778 -0.109 5.224 1.00 88.06 92 GLU A N 1
ATOM 776 C CA . GLU A 1 92 ? 6.856 1.008 5.447 1.00 88.06 92 GLU A CA 1
ATOM 777 C C . GLU A 1 92 ? 5.591 0.583 6.202 1.00 88.06 92 GLU A C 1
ATOM 779 O O . GLU A 1 92 ? 5.171 1.289 7.120 1.00 88.06 92 GLU A O 1
ATOM 784 N N . LEU A 1 93 ? 5.014 -0.578 5.876 1.00 89.75 93 LEU A N 1
ATOM 785 C CA . LEU A 1 93 ? 3.822 -1.090 6.558 1.00 89.75 93 LEU A CA 1
ATOM 786 C C . LEU A 1 93 ? 4.118 -1.477 8.015 1.00 89.75 93 LEU A C 1
ATOM 788 O O . LEU A 1 93 ? 3.369 -1.082 8.908 1.00 89.75 93 LEU A O 1
ATOM 792 N N . ASN A 1 94 ? 5.236 -2.158 8.278 1.00 88.56 94 ASN A N 1
ATOM 793 C CA . ASN A 1 94 ? 5.592 -2.629 9.621 1.00 88.56 94 ASN A CA 1
ATOM 794 C C . ASN A 1 94 ? 6.039 -1.500 10.568 1.00 88.56 94 ASN A C 1
ATOM 796 O O . ASN A 1 94 ? 5.863 -1.612 11.776 1.00 88.56 94 ASN A O 1
ATOM 800 N N . ASN A 1 95 ? 6.581 -0.396 10.042 1.00 87.31 95 ASN A N 1
ATOM 801 C CA . ASN A 1 95 ? 7.038 0.750 10.842 1.00 87.31 95 ASN A CA 1
ATOM 802 C C . ASN A 1 95 ? 5.984 1.870 10.931 1.00 87.31 95 ASN A C 1
ATOM 804 O O . ASN A 1 95 ? 6.311 3.055 10.817 1.00 87.31 95 ASN A O 1
ATOM 808 N N . SER A 1 96 ? 4.704 1.520 11.079 1.00 83.44 96 SER A N 1
ATOM 809 C CA . SER A 1 96 ? 3.606 2.494 11.097 1.00 83.44 96 SER A CA 1
ATOM 810 C C . SER A 1 96 ? 2.511 2.140 12.099 1.00 83.44 96 SER A C 1
ATOM 812 O O . SER A 1 96 ? 2.223 0.965 12.318 1.00 83.44 96 SER A O 1
ATOM 814 N N . ARG A 1 97 ? 1.866 3.160 12.680 1.00 83.38 97 ARG A N 1
ATOM 815 C CA . ARG A 1 97 ? 0.758 2.988 13.640 1.00 83.38 97 ARG A CA 1
ATOM 816 C C . ARG A 1 97 ? -0.495 2.477 12.938 1.00 83.38 97 ARG A C 1
ATOM 818 O O . ARG A 1 97 ? -0.717 2.813 11.774 1.00 83.38 97 ARG A O 1
ATOM 825 N N . ASN A 1 98 ? -1.296 1.653 13.608 1.00 86.00 98 ASN A N 1
ATOM 826 C CA . ASN A 1 98 ? -2.545 1.162 13.031 1.00 86.00 98 ASN A CA 1
ATOM 827 C C . ASN A 1 98 ? -3.666 2.178 13.254 1.00 86.00 98 ASN A C 1
ATOM 829 O O . ASN A 1 98 ? -3.820 2.742 14.338 1.00 86.00 98 ASN A O 1
ATOM 833 N N . ARG A 1 99 ? -4.487 2.401 12.229 1.00 78.62 99 ARG A N 1
ATOM 834 C CA . ARG A 1 99 ? -5.687 3.218 12.374 1.00 78.62 99 ARG A CA 1
ATOM 835 C C . ARG A 1 99 ? -6.656 2.540 13.344 1.00 78.62 99 ARG A C 1
ATOM 837 O O . ARG A 1 99 ? -7.004 1.376 13.161 1.00 78.62 99 ARG A O 1
ATOM 844 N N . GLY A 1 100 ? -7.133 3.292 14.335 1.00 68.38 100 GLY A N 1
ATOM 845 C CA . GLY A 1 100 ? -8.103 2.803 15.321 1.00 68.38 100 GLY A CA 1
ATOM 846 C C . GLY A 1 100 ? -7.500 1.946 16.436 1.00 68.38 100 GLY A C 1
ATOM 847 O O . GLY A 1 100 ? -8.251 1.451 17.275 1.00 68.38 100 GLY A O 1
ATOM 848 N N . GLU A 1 101 ? -6.172 1.798 16.480 1.00 67.88 101 GLU A N 1
ATOM 849 C CA . GLU A 1 101 ? -5.488 1.296 17.669 1.00 67.88 101 GLU A CA 1
ATOM 850 C C . GLU A 1 101 ? -5.723 2.317 18.786 1.00 67.88 101 GLU A C 1
ATOM 852 O O . GLU A 1 101 ? -5.269 3.460 18.713 1.00 67.88 101 GLU A O 1
ATOM 857 N N . LYS A 1 102 ? -6.528 1.941 19.783 1.00 54.84 102 LYS A N 1
ATOM 858 C CA . LYS A 1 102 ? -6.559 2.681 21.040 1.00 54.84 102 LYS A CA 1
ATOM 859 C C . LYS A 1 102 ? -5.164 2.520 21.627 1.00 54.84 102 LYS A C 1
ATOM 861 O O . LYS A 1 102 ? -4.756 1.386 21.867 1.00 54.84 102 LYS A O 1
ATOM 866 N N . ASP A 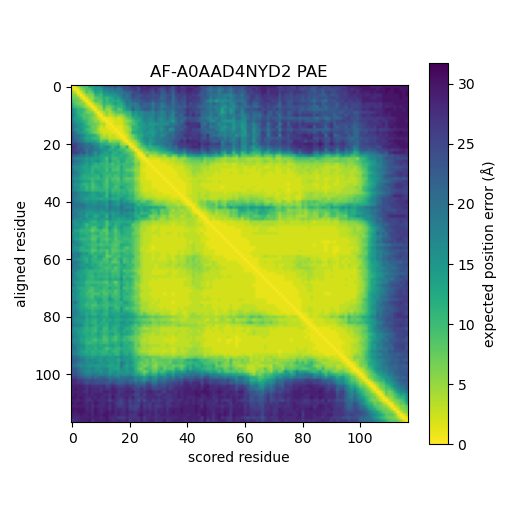1 103 ? -4.450 3.626 21.818 1.00 53.09 103 ASP A N 1
ATOM 867 C CA . ASP A 1 103 ? -3.318 3.634 22.734 1.00 53.09 103 ASP A CA 1
ATOM 868 C C . ASP A 1 103 ? -3.877 3.089 24.060 1.00 53.09 103 ASP A C 1
ATOM 870 O O . ASP A 1 103 ? -4.760 3.705 24.664 1.00 53.09 103 ASP A O 1
ATOM 874 N N . ASP A 1 104 ? -3.469 1.882 24.452 1.00 51.41 104 ASP A N 1
ATOM 875 C CA . ASP A 1 104 ? -3.738 1.333 25.780 1.00 51.41 104 ASP A CA 1
ATOM 876 C C . ASP A 1 104 ? -2.873 2.101 26.785 1.00 51.41 104 ASP A C 1
ATOM 878 O O . ASP A 1 104 ? -1.926 1.583 27.361 1.00 51.41 104 ASP A O 1
ATOM 882 N N . ASP A 1 105 ? -3.154 3.395 26.918 1.00 54.12 105 ASP A N 1
ATOM 883 C CA . ASP A 1 105 ? -2.579 4.277 27.921 1.00 54.12 105 ASP A CA 1
ATOM 884 C C . ASP A 1 105 ? -3.662 4.519 28.978 1.00 54.12 105 ASP A C 1
ATOM 886 O O . ASP A 1 105 ? -4.288 5.575 29.084 1.00 54.12 105 ASP A O 1
ATOM 890 N N . SER A 1 106 ? -3.913 3.481 29.777 1.00 47.31 106 SER A N 1
ATOM 891 C CA . SER A 1 106 ? -4.587 3.598 31.069 1.00 47.31 106 SER A CA 1
ATOM 892 C C . SER A 1 106 ? -3.661 3.104 32.180 1.00 47.31 106 SER A C 1
ATOM 894 O O . SER A 1 106 ? -3.836 2.052 32.778 1.00 47.31 106 SER A O 1
ATOM 896 N N . MET A 1 107 ? -2.638 3.918 32.440 1.00 47.94 107 MET A N 1
ATOM 897 C CA . MET A 1 107 ? -2.354 4.453 33.774 1.00 47.94 107 MET A CA 1
ATOM 898 C C . MET A 1 107 ? -2.463 3.464 34.948 1.00 47.94 107 MET A C 1
ATOM 900 O O . MET A 1 107 ? -3.424 3.484 35.715 1.00 47.94 107 MET A O 1
ATOM 904 N N . SER A 1 108 ? -1.373 2.752 35.229 1.00 48.94 108 SER A N 1
ATOM 905 C CA . SER A 1 108 ? -1.102 2.126 36.534 1.00 48.94 108 SER A CA 1
ATOM 906 C C . SER A 1 108 ? -0.850 3.149 37.668 1.00 48.94 108 SER A C 1
ATOM 908 O O . SER A 1 108 ? -0.097 2.866 38.599 1.00 48.94 108 SER A O 1
ATOM 910 N N . ILE A 1 109 ? -1.490 4.332 37.650 1.00 52.94 109 ILE A N 1
ATOM 911 C CA . ILE A 1 109 ? -1.547 5.267 38.797 1.00 52.94 109 ILE A CA 1
ATOM 912 C C . ILE A 1 109 ? -2.689 4.852 39.742 1.00 52.94 109 ILE A C 1
ATOM 914 O O . ILE A 1 109 ? -3.530 5.652 40.137 1.00 52.94 109 ILE A O 1
ATOM 918 N N . TYR A 1 110 ? -2.730 3.574 40.113 1.00 54.28 110 TYR A N 1
ATOM 919 C CA . TYR A 1 110 ? -3.644 3.066 41.141 1.00 54.28 110 TYR A CA 1
ATOM 920 C C . TYR A 1 110 ? -2.924 2.398 42.319 1.00 54.28 110 TYR A C 1
ATOM 922 O O . TYR A 1 110 ? -3.594 1.899 43.214 1.00 54.28 110 TYR A O 1
ATOM 930 N N . ILE A 1 111 ? -1.581 2.398 42.382 1.00 55.44 111 ILE A N 1
ATOM 931 C CA . ILE A 1 111 ? -0.874 1.589 43.395 1.00 55.44 111 ILE A CA 1
ATOM 932 C C . ILE A 1 111 ? -0.465 2.313 44.695 1.00 55.44 111 ILE A C 1
ATOM 934 O O . ILE A 1 111 ? -0.170 1.603 45.645 1.00 55.44 111 ILE A O 1
ATOM 938 N N . LEU A 1 112 ? -0.505 3.646 44.875 1.00 58.91 112 LEU A N 1
ATOM 939 C CA . LEU A 1 112 ? -0.023 4.213 46.167 1.00 58.91 112 LEU A CA 1
ATOM 940 C C . LEU A 1 112 ? -0.830 5.328 46.855 1.00 58.91 112 LEU A C 1
ATOM 942 O O . LEU A 1 112 ? -0.382 5.793 47.899 1.00 58.91 112 LEU A O 1
ATOM 946 N N . SER A 1 113 ? -2.010 5.749 46.382 1.00 58.25 113 SER A N 1
ATOM 947 C CA . SER A 1 113 ? -2.742 6.834 47.072 1.00 58.25 113 SER A CA 1
ATOM 948 C C . SER A 1 113 ? -3.861 6.417 48.029 1.00 58.25 113 SER A C 1
ATOM 950 O O . SER A 1 113 ? -4.415 7.301 48.678 1.00 58.25 113 SER A 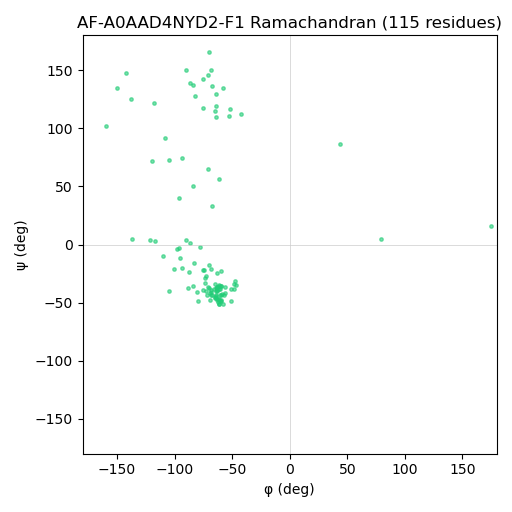O 1
ATOM 952 N N . SER A 1 114 ? -4.229 5.141 48.196 1.00 57.62 114 SER A N 1
ATOM 953 C CA . SER A 1 114 ? -5.298 4.796 49.154 1.00 57.62 114 SER A CA 1
ATOM 954 C C . SER A 1 114 ? -5.281 3.337 49.605 1.00 57.62 114 SER A C 1
ATOM 956 O O . SER A 1 114 ? -5.810 2.463 48.925 1.00 57.62 114 SER A O 1
ATOM 958 N N . SER A 1 115 ? -4.772 3.079 50.809 1.00 46.41 115 SER A N 1
ATOM 959 C CA . SER A 1 115 ? -5.435 2.152 51.733 1.00 46.41 115 SER A CA 1
ATOM 960 C C . SER A 1 115 ? -5.154 2.560 53.187 1.00 46.41 115 SER A C 1
ATOM 962 O O . SER A 1 115 ? -4.014 2.905 53.498 1.00 46.41 115 SER A O 1
ATOM 964 N N . PRO A 1 116 ? -6.188 2.580 54.047 1.00 58.66 116 PRO A N 1
ATOM 965 C CA . PRO A 1 116 ? -6.139 3.105 55.408 1.00 58.66 116 PRO A CA 1
ATOM 966 C C . PRO A 1 116 ? -5.745 2.024 56.423 1.00 58.66 116 PRO A C 1
ATOM 968 O O . PRO A 1 116 ? -6.107 0.864 56.239 1.00 58.66 116 PRO A O 1
ATOM 971 N N . LEU A 1 117 ? -5.088 2.433 57.511 1.00 47.34 117 LEU A N 1
ATOM 972 C CA . LEU A 1 117 ? -5.207 1.867 58.861 1.00 47.34 117 LEU A CA 1
ATOM 973 C C . LEU A 1 117 ? -4.878 2.967 59.875 1.00 47.34 117 LEU A C 1
ATOM 975 O O . LEU A 1 117 ? -3.836 3.634 59.685 1.00 47.34 117 LEU A O 1
#

Secondary structure (DSSP, 8-state):
--SSSHHHHHHHHHHHHHH--S---HHHHHHHHHHHHTTSS--S---HHHHHHHHHHHHHHTTTS-HHHHHHHHHHHHHS--TTTHHHHHHHHHTSPPTT--------TTSSS----

Solvent-accessible surface area (backbone atoms only — not comparable to full-atom values): 7291 Å² total; per-residue (Å²): 145,87,76,69,66,68,54,49,58,54,46,52,53,48,47,59,58,65,76,41,96,54,83,77,54,64,68,57,55,54,50,49,54,55,56,57,53,67,54,57,84,48,88,65,85,77,55,70,66,57,56,52,51,51,35,54,47,34,72,74,42,31,56,74,31,38,65,64,57,48,51,54,51,48,54,38,37,68,70,62,69,40,93,81,52,36,62,54,36,50,52,39,50,72,73,41,56,47,35,88,62,71,79,88,78,77,72,85,86,75,80,82,88,83,85,91,133

InterPro domains:
  IPR007955 Bystin [PF05291] (3-102)
  IPR007955 Bystin [PTHR12821] (6-107)

Nearest PDB structures (foldseek):
  5wwo-assembly2_B  TM=8.374E-01  e=3.693E-06  Saccharomyces cerevisiae S288C
  7wtx-assembly1_w  TM=8.769E-01  e=1.694E-05  Homo sapiens
  6fai-assembly1_i  TM=8.414E-01  e=8.607E-06  Saccharomyces cerevisiae S288C
  7wu0-assembly1_w  TM=8.733E-01  e=1.896E-05  Homo sapiens
  7wtv-assembly1_w  TM=8.734E-01  e=2.977E-05  Homo sapiens

pLDDT: mean 73.09, std 16.84, range [41.56, 92.62]

Radius of gyration: 19.82 Å; Cα contacts (8 Å, |Δi|>4): 62; chains: 1; bounding box: 28×36×82 Å